Protein AF-A0A6D2HTQ5-F1 (afdb_monomer_lite)

Radius of gyration: 14.75 Å; chains: 1; bounding box: 43×25×38 Å

Sequence (75 aa):
MVVTHNMLNDIYNHWKHAETVRVKCLGVPTLDMENVIFHLEDLVPCILVTFDKEQVVIWRGQDYKPPKDTDSIPN

Foldseek 3Di:
DPVLVVVVVVVVVCCVVDQKDKDFAPPDAPVCVVVVVVVCCVSAVWDFPDDDGGMTMIGNDPPPDPPPPDDDPDD

InterPro domains:
  IPR001890 RNA-binding, CRM domain [PF01985] (3-60)
  IPR001890 RNA-binding, CRM domain [PS51295] (1-71)
  IPR001890 RNA-binding, CRM domain [SM01103] (3-60)
  IPR035920 YhbY-like superfamily [G3DSA:3.30.110.60] (2-72)
  IPR035920 YhbY-like superfamily [SSF75471] (3-68)
  IPR044599 CRS2-associated factor, plant [PTHR46247] (3-42)

Structure (mmCIF, N/CA/C/O backbone):
data_AF-A0A6D2HTQ5-F1
#
_entry.id   AF-A0A6D2HTQ5-F1
#
loop_
_atom_site.group_PDB
_atom_site.id
_atom_site.type_symbol
_atom_site.label_atom_id
_atom_site.label_alt_id
_atom_site.label_comp_id
_atom_site.label_asym_id
_atom_site.label_entity_id
_atom_site.label_seq_id
_atom_site.pdbx_PDB_ins_code
_atom_site.Cartn_x
_atom_site.Cartn_y
_atom_site.Cartn_z
_atom_site.occupancy
_atom_site.B_iso_or_equiv
_atom_site.auth_seq_id
_atom_site.auth_comp_id
_atom_site.auth_asym_id
_atom_site.auth_atom_id
_atom_site.pdbx_PDB_model_num
ATOM 1 N N . MET A 1 1 ? 15.313 -17.777 4.298 1.00 45.59 1 MET A N 1
ATO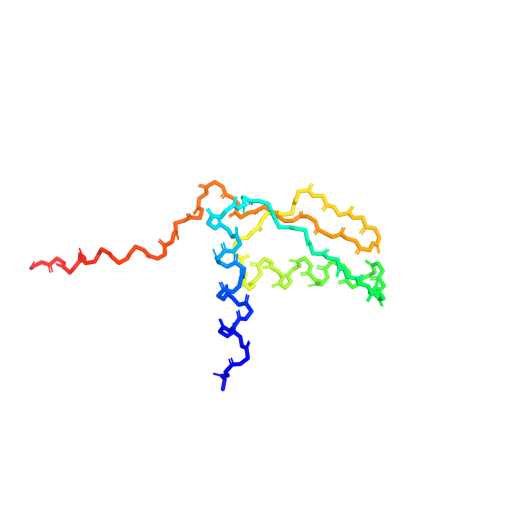M 2 C CA . MET A 1 1 ? 14.568 -16.611 3.776 1.00 45.59 1 MET A CA 1
ATOM 3 C C . MET A 1 1 ? 13.824 -17.045 2.516 1.00 45.59 1 MET A C 1
ATOM 5 O O . MET A 1 1 ? 14.422 -17.058 1.457 1.00 45.59 1 MET A O 1
ATOM 9 N N . VAL A 1 2 ? 12.581 -17.523 2.629 1.00 48.53 2 VAL A N 1
ATOM 10 C CA . VAL A 1 2 ? 11.768 -17.975 1.467 1.00 48.53 2 VAL A CA 1
ATOM 11 C C . VAL A 1 2 ? 10.409 -17.258 1.422 1.00 48.53 2 VAL A C 1
ATOM 13 O O . VAL A 1 2 ? 9.778 -17.175 0.378 1.00 48.53 2 VAL A O 1
ATOM 16 N N . VAL A 1 3 ? 9.978 -16.664 2.539 1.00 53.03 3 VAL A N 1
ATOM 17 C CA . VAL A 1 3 ? 8.617 -16.129 2.694 1.00 53.03 3 VAL A CA 1
ATOM 18 C C . VAL A 1 3 ? 8.434 -14.767 2.006 1.00 53.03 3 VAL A C 1
ATOM 20 O O . VAL A 1 3 ? 7.376 -14.504 1.446 1.00 53.03 3 VAL A O 1
ATOM 23 N N . THR A 1 4 ? 9.473 -13.929 1.955 1.00 55.12 4 THR A N 1
ATOM 24 C CA . THR A 1 4 ? 9.413 -12.591 1.337 1.00 55.12 4 THR A CA 1
ATOM 25 C C . THR A 1 4 ? 9.266 -12.633 -0.185 1.00 55.12 4 THR A C 1
ATOM 27 O O . THR A 1 4 ? 8.658 -11.741 -0.767 1.00 55.12 4 THR A O 1
ATOM 30 N N . HIS A 1 5 ? 9.770 -13.682 -0.841 1.00 59.97 5 HIS A N 1
ATOM 31 C CA . HIS A 1 5 ? 9.799 -13.752 -2.303 1.00 59.97 5 HIS A CA 1
ATOM 32 C C . HIS A 1 5 ? 8.411 -13.983 -2.918 1.00 59.97 5 HIS A C 1
ATOM 34 O O . HIS A 1 5 ? 8.111 -13.407 -3.960 1.00 59.97 5 HIS A O 1
ATOM 40 N N . ASN A 1 6 ? 7.551 -14.778 -2.267 1.00 64.94 6 ASN A N 1
ATOM 41 C CA . ASN A 1 6 ? 6.194 -15.034 -2.763 1.00 64.94 6 ASN A CA 1
ATOM 42 C C . ASN A 1 6 ? 5.313 -13.786 -2.655 1.00 64.94 6 ASN A C 1
ATOM 44 O O . ASN A 1 6 ? 4.701 -13.393 -3.640 1.00 64.94 6 ASN A O 1
ATOM 48 N N . MET A 1 7 ? 5.321 -13.116 -1.497 1.00 68.75 7 MET A N 1
ATOM 49 C CA . MET A 1 7 ? 4.522 -11.906 -1.275 1.00 68.75 7 MET A CA 1
ATOM 50 C C . MET A 1 7 ? 4.916 -10.774 -2.231 1.00 68.75 7 MET A C 1
ATOM 52 O O . MET A 1 7 ? 4.050 -10.140 -2.829 1.00 68.75 7 MET A O 1
ATOM 56 N N . LEU A 1 8 ? 6.222 -10.561 -2.430 1.00 71.12 8 LEU A N 1
ATOM 57 C CA . LEU A 1 8 ? 6.716 -9.582 -3.398 1.00 71.12 8 LEU A CA 1
ATOM 58 C C . LEU A 1 8 ? 6.321 -9.961 -4.829 1.00 71.12 8 LEU A C 1
ATOM 60 O O . LEU A 1 8 ? 5.848 -9.108 -5.576 1.00 71.12 8 LEU A O 1
ATOM 64 N N . ASN A 1 9 ? 6.460 -11.233 -5.213 1.00 75.00 9 ASN A N 1
ATOM 65 C CA . ASN A 1 9 ? 6.105 -11.690 -6.556 1.00 75.00 9 ASN A CA 1
ATOM 66 C C . ASN A 1 9 ? 4.605 -11.529 -6.855 1.00 75.00 9 ASN A C 1
ATOM 68 O O . ASN A 1 9 ? 4.249 -11.140 -7.968 1.00 75.00 9 ASN A O 1
ATOM 72 N N . ASP A 1 10 ? 3.735 -11.768 -5.870 1.00 76.38 10 ASP A N 1
ATOM 73 C CA . ASP A 1 10 ? 2.296 -11.523 -5.992 1.00 76.38 10 ASP A CA 1
ATOM 74 C C . ASP A 1 10 ? 1.983 -10.032 -6.169 1.00 76.38 10 ASP A C 1
ATOM 76 O O . ASP A 1 10 ? 1.231 -9.675 -7.078 1.00 76.38 10 ASP A O 1
ATOM 80 N N . ILE A 1 11 ? 2.607 -9.150 -5.377 1.00 74.19 11 ILE A N 1
ATOM 81 C CA . ILE A 1 11 ? 2.455 -7.689 -5.516 1.00 74.19 11 ILE A CA 1
ATOM 82 C C . ILE A 1 11 ? 2.931 -7.232 -6.902 1.00 74.19 11 ILE A C 1
ATOM 84 O O . ILE A 1 11 ? 2.223 -6.489 -7.584 1.00 74.19 11 ILE A O 1
ATOM 88 N N . TYR A 1 12 ? 4.078 -7.732 -7.369 1.00 74.25 12 TYR A N 1
ATOM 89 C CA . TYR A 1 12 ? 4.607 -7.408 -8.693 1.00 74.25 12 TYR A CA 1
ATOM 90 C C . TYR A 1 12 ? 3.717 -7.906 -9.833 1.00 74.25 12 TYR A C 1
ATOM 92 O O . TYR A 1 12 ? 3.511 -7.186 -10.812 1.00 74.25 12 TYR A O 1
ATOM 100 N N . ASN A 1 13 ? 3.157 -9.112 -9.727 1.00 78.00 13 ASN A N 1
ATOM 101 C CA . ASN A 1 13 ? 2.206 -9.607 -10.723 1.00 78.00 13 ASN A CA 1
ATOM 102 C C . ASN A 1 13 ? 0.900 -8.807 -10.714 1.00 78.00 13 ASN A C 1
ATOM 104 O O . ASN A 1 13 ? 0.333 -8.564 -11.784 1.00 78.00 13 ASN A O 1
ATOM 108 N N . HIS A 1 14 ? 0.449 -8.357 -9.541 1.00 78.19 14 HIS A N 1
ATOM 109 C CA . HIS A 1 14 ? -0.694 -7.457 -9.435 1.00 78.19 14 HIS A CA 1
ATOM 110 C C . HIS A 1 14 ? -0.397 -6.120 -10.118 1.00 78.19 14 HIS A C 1
ATOM 112 O O . HIS A 1 14 ? -1.200 -5.667 -10.927 1.00 78.19 14 HIS A O 1
ATOM 118 N N . TRP A 1 15 ? 0.794 -5.550 -9.904 1.00 74.81 15 TRP A N 1
ATOM 119 C CA . TRP A 1 15 ? 1.233 -4.304 -10.541 1.00 74.81 15 TRP A CA 1
ATOM 120 C C . TRP A 1 15 ? 1.322 -4.352 -12.067 1.00 74.81 15 TRP A C 1
ATOM 122 O O . TRP A 1 15 ? 1.218 -3.304 -12.703 1.00 74.81 15 TRP A O 1
ATOM 132 N N . LYS A 1 16 ? 1.466 -5.537 -12.678 1.00 69.88 16 LYS A N 1
ATOM 133 C CA . LYS A 1 16 ? 1.384 -5.692 -14.144 1.00 69.88 16 LYS A CA 1
ATOM 134 C C . LYS A 1 16 ? -0.026 -5.469 -14.696 1.00 69.88 16 LYS A C 1
ATOM 136 O O . LYS A 1 16 ? -0.158 -5.095 -15.856 1.00 69.88 16 LYS A O 1
ATOM 141 N N . HIS A 1 17 ? -1.056 -5.728 -13.892 1.00 74.31 17 HIS A N 1
ATOM 142 C CA . HIS A 1 17 ? -2.457 -5.689 -14.322 1.00 74.31 17 HIS A CA 1
ATOM 143 C C . HIS A 1 17 ? -3.232 -4.521 -13.700 1.00 74.31 17 HIS A C 1
ATOM 145 O O . HIS A 1 17 ? -4.208 -4.057 -14.283 1.00 74.31 17 HIS A O 1
ATOM 151 N N . ALA A 1 18 ? -2.803 -4.042 -12.532 1.00 74.31 18 ALA A N 1
ATOM 152 C CA . ALA A 1 18 ? -3.440 -2.978 -11.775 1.00 74.31 18 ALA A CA 1
ATOM 153 C C . ALA A 1 18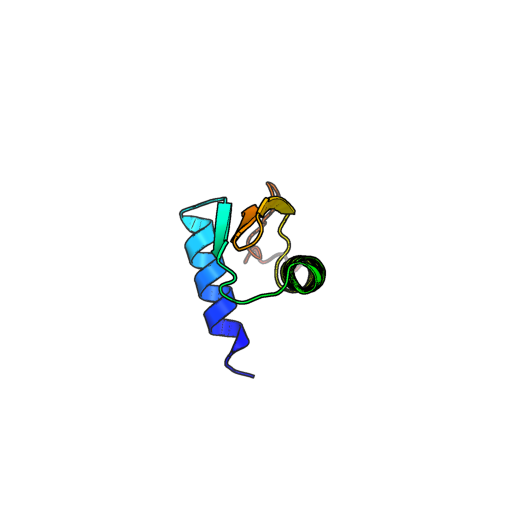 ? -2.382 -2.064 -11.150 1.00 74.31 18 ALA A C 1
ATOM 155 O O . ALA A 1 18 ? -1.536 -2.494 -10.372 1.00 74.31 18 ALA A O 1
ATOM 156 N N . GLU A 1 19 ? -2.448 -0.771 -11.451 1.00 77.06 19 GLU A N 1
ATOM 157 C CA . GLU A 1 19 ? -1.484 0.208 -10.935 1.00 77.06 19 GLU A CA 1
ATOM 158 C C . GLU A 1 19 ? -1.680 0.499 -9.438 1.00 77.06 19 GLU A C 1
ATOM 160 O O . GLU A 1 19 ? -0.763 0.963 -8.758 1.00 77.06 19 GLU A O 1
ATOM 165 N N . THR A 1 20 ? -2.877 0.217 -8.921 1.00 81.88 20 THR A N 1
ATOM 166 C CA . THR A 1 20 ? -3.287 0.439 -7.532 1.00 81.88 20 THR A CA 1
ATOM 167 C C . THR A 1 20 ? -3.583 -0.892 -6.851 1.00 81.88 20 THR A C 1
ATOM 169 O O . THR A 1 20 ? -4.318 -1.720 -7.387 1.00 81.88 20 THR A O 1
ATOM 172 N N . VAL A 1 21 ? -3.060 -1.077 -5.641 1.00 81.94 21 VAL A N 1
ATOM 173 C CA . VAL A 1 21 ? -3.308 -2.259 -4.810 1.00 81.94 21 VAL A CA 1
ATOM 174 C C . VAL A 1 21 ? -4.091 -1.829 -3.578 1.00 81.94 21 VAL A C 1
ATOM 176 O O . VAL A 1 21 ? -3.721 -0.883 -2.882 1.00 81.94 21 VAL A O 1
ATOM 179 N N . ARG A 1 22 ? -5.197 -2.527 -3.310 1.00 84.19 22 ARG A N 1
ATOM 180 C CA . ARG A 1 22 ? -5.960 -2.365 -2.071 1.00 84.19 22 ARG A CA 1
ATOM 181 C C . ARG A 1 22 ? -5.572 -3.465 -1.097 1.00 84.19 22 ARG A C 1
ATOM 183 O O . ARG A 1 22 ? -5.836 -4.637 -1.348 1.00 84.19 22 ARG A O 1
ATOM 190 N N . VAL A 1 23 ? -4.991 -3.072 0.023 1.00 79.81 23 VAL A N 1
ATOM 191 C CA . VAL A 1 23 ? -4.643 -3.947 1.136 1.00 79.81 23 VAL A CA 1
ATOM 192 C C . VAL A 1 23 ? -5.734 -3.810 2.191 1.00 79.81 23 VAL A C 1
ATOM 194 O O . VAL A 1 23 ? -5.941 -2.733 2.741 1.00 79.81 23 VAL A O 1
ATOM 197 N N . LYS A 1 24 ? -6.467 -4.891 2.462 1.00 80.06 24 LYS A N 1
ATOM 198 C CA . LYS A 1 24 ? -7.406 -4.947 3.590 1.00 80.06 24 LYS A CA 1
ATOM 199 C C . LYS A 1 24 ? -6.684 -5.488 4.816 1.00 80.06 24 LYS A C 1
ATOM 201 O O . LYS A 1 24 ? -6.258 -6.640 4.820 1.00 80.06 24 LYS A O 1
ATOM 206 N N . CYS A 1 25 ? -6.592 -4.663 5.849 1.00 73.81 25 CYS A N 1
ATOM 207 C CA . CYS A 1 25 ? -5.987 -5.001 7.128 1.00 73.81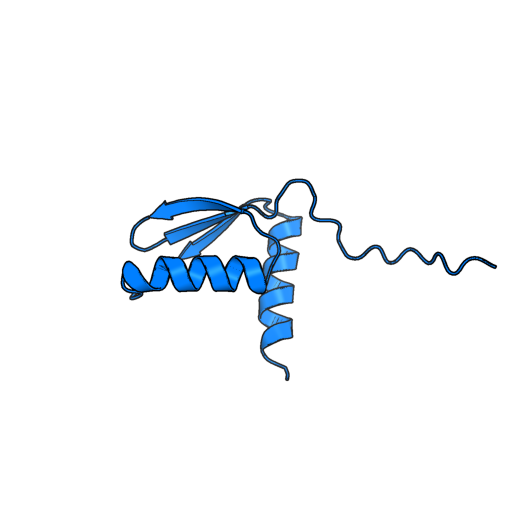 25 CYS A CA 1
ATOM 208 C C . CYS A 1 25 ? -7.110 -5.323 8.119 1.00 73.81 25 CYS A C 1
ATOM 210 O O . CYS A 1 25 ? -7.564 -4.460 8.865 1.00 73.81 25 CYS A O 1
ATOM 212 N N . LEU A 1 26 ? -7.602 -6.563 8.091 1.00 75.94 26 LEU A N 1
ATOM 213 C CA . LEU A 1 26 ? -8.664 -7.005 8.997 1.00 75.94 26 LEU A CA 1
ATOM 214 C C . LEU A 1 26 ? -8.098 -7.193 10.413 1.00 75.94 26 LEU A C 1
ATOM 216 O O . LEU A 1 26 ? -7.197 -8.005 10.612 1.00 75.94 26 LEU A O 1
ATOM 220 N N . GLY A 1 27 ? -8.639 -6.459 11.391 1.00 71.38 27 GLY A N 1
ATOM 221 C CA . GLY A 1 27 ? -8.265 -6.587 12.807 1.00 71.38 27 GLY A CA 1
ATOM 222 C C . GLY A 1 27 ? -7.034 -5.785 13.243 1.00 71.38 27 GLY A C 1
ATOM 223 O O . GLY A 1 27 ? -6.535 -6.006 14.345 1.00 71.38 27 GLY A O 1
ATOM 224 N N . VAL A 1 28 ? -6.548 -4.862 12.409 1.00 71.19 28 VAL A N 1
ATOM 225 C CA . VAL A 1 28 ? -5.421 -3.980 12.742 1.00 71.19 28 VAL A CA 1
ATOM 226 C C . VAL A 1 28 ? -5.955 -2.700 13.406 1.00 71.19 28 VAL A C 1
ATOM 228 O O . VAL A 1 28 ? -6.798 -2.026 12.811 1.00 71.19 28 VAL A O 1
ATOM 231 N N . PRO A 1 29 ? -5.510 -2.347 14.627 1.00 69.06 29 PRO A N 1
ATOM 232 C CA . PRO A 1 29 ? -5.843 -1.068 15.251 1.00 69.06 29 PRO A CA 1
ATOM 233 C C . PRO A 1 29 ? -5.431 0.109 14.359 1.00 69.06 29 PRO A C 1
ATOM 235 O O . PRO A 1 29 ? -4.407 0.053 13.687 1.00 69.06 29 PRO A O 1
ATOM 238 N N . THR A 1 30 ? -6.161 1.227 14.398 1.00 70.31 30 THR A N 1
ATOM 239 C CA . THR A 1 30 ? -5.807 2.429 13.612 1.00 70.31 30 THR A CA 1
ATOM 240 C C . THR A 1 30 ? -4.393 2.951 13.884 1.00 70.31 30 THR A C 1
ATOM 242 O O . THR A 1 30 ? -3.797 3.539 12.991 1.00 70.31 30 THR A O 1
ATOM 245 N N . LEU A 1 31 ? -3.842 2.712 15.080 1.00 70.62 31 LEU A N 1
ATOM 246 C CA . LEU A 1 31 ? -2.466 3.081 15.442 1.00 70.62 31 LEU A CA 1
ATOM 247 C C . LEU A 1 31 ? -1.415 2.286 14.648 1.00 70.62 31 LEU A C 1
ATOM 249 O O . LEU A 1 31 ? -0.357 2.805 14.310 1.00 70.62 31 LEU A O 1
ATOM 253 N N . ASP A 1 32 ? -1.719 1.036 14.310 1.00 80.19 32 ASP A N 1
ATOM 254 C CA . ASP A 1 32 ? -0.817 0.171 13.555 1.00 80.19 32 ASP A CA 1
ATOM 255 C C . ASP A 1 32 ? -0.879 0.437 12.049 1.00 80.19 32 ASP A C 1
ATOM 257 O O . ASP A 1 32 ? -0.009 -0.022 11.313 1.00 80.19 32 ASP A O 1
ATOM 261 N N . MET A 1 33 ? -1.855 1.215 11.567 1.00 76.94 33 MET A N 1
ATOM 262 C CA . MET A 1 33 ? -1.887 1.608 10.157 1.00 76.94 33 MET A CA 1
ATOM 263 C C . MET A 1 33 ? -0.683 2.437 9.757 1.00 76.94 33 MET A C 1
ATOM 265 O O . MET A 1 33 ? -0.151 2.211 8.678 1.00 76.94 33 MET A O 1
ATOM 269 N N . GLU A 1 34 ? -0.231 3.355 10.610 1.00 80.81 34 GLU A N 1
ATOM 270 C CA . GLU A 1 34 ? 0.962 4.158 10.323 1.00 80.81 34 GLU A CA 1
ATOM 271 C C . GLU A 1 34 ? 2.199 3.262 10.194 1.00 80.81 34 GLU A C 1
ATOM 273 O O . GLU A 1 34 ? 2.964 3.397 9.241 1.00 80.81 34 GLU A O 1
ATOM 278 N N . A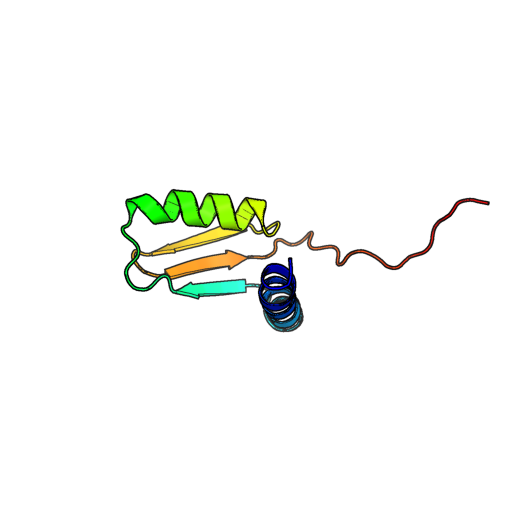SN A 1 35 ? 2.335 2.270 11.081 1.00 82.88 35 ASN A N 1
ATOM 279 C CA . ASN A 1 35 ? 3.403 1.273 10.998 1.00 82.88 35 ASN A CA 1
ATOM 280 C C . ASN A 1 35 ? 3.290 0.411 9.736 1.00 82.88 35 ASN A C 1
ATOM 282 O O . ASN A 1 35 ? 4.307 0.119 9.111 1.00 82.88 35 ASN A O 1
ATOM 286 N N . VAL A 1 36 ? 2.075 0.010 9.347 1.00 80.69 36 VAL A N 1
ATOM 287 C CA . VAL A 1 36 ? 1.824 -0.761 8.119 1.00 80.69 36 VAL A CA 1
ATOM 288 C C . VAL A 1 36 ? 2.175 0.057 6.882 1.00 80.69 36 VAL A C 1
ATOM 290 O O . VAL A 1 36 ? 2.814 -0.477 5.985 1.00 80.69 36 VAL A O 1
ATOM 293 N N . ILE A 1 37 ? 1.794 1.333 6.830 1.00 78.56 37 ILE A N 1
ATOM 294 C CA . ILE A 1 37 ? 2.131 2.234 5.722 1.00 78.56 37 ILE A CA 1
ATOM 295 C C . ILE A 1 37 ? 3.650 2.381 5.628 1.00 78.56 37 ILE A C 1
ATOM 297 O O . ILE A 1 37 ? 4.206 2.159 4.558 1.00 78.56 37 ILE A O 1
ATOM 301 N N . PHE A 1 38 ? 4.320 2.640 6.753 1.00 83.56 38 PHE A N 1
ATOM 302 C CA . PHE A 1 38 ? 5.776 2.747 6.805 1.00 83.56 38 PHE A CA 1
ATOM 303 C C . PHE A 1 38 ? 6.470 1.455 6.345 1.00 83.56 38 PHE A C 1
ATOM 305 O O . PHE A 1 38 ? 7.391 1.497 5.536 1.00 83.56 38 PHE A O 1
ATOM 312 N N . HIS A 1 39 ? 6.000 0.289 6.804 1.00 81.69 39 HIS A N 1
ATOM 313 C CA . HIS A 1 39 ? 6.526 -1.001 6.350 1.00 81.69 39 HIS A CA 1
ATOM 314 C C . HIS A 1 39 ? 6.250 -1.256 4.869 1.00 81.69 39 HIS A C 1
ATOM 316 O O . HIS A 1 39 ? 7.080 -1.849 4.190 1.00 81.69 39 HIS A O 1
ATOM 322 N N . LEU A 1 40 ? 5.084 -0.851 4.362 1.00 79.44 40 LEU A N 1
ATOM 323 C CA . LEU A 1 40 ? 4.757 -0.984 2.947 1.00 79.44 40 LEU A CA 1
ATOM 324 C C . LEU A 1 40 ? 5.692 -0.125 2.099 1.00 79.44 40 LEU A C 1
ATOM 326 O O . LEU A 1 40 ? 6.210 -0.648 1.122 1.00 79.44 40 LEU A O 1
ATOM 330 N N . GLU A 1 41 ? 5.950 1.126 2.483 1.00 78.50 41 GLU A N 1
ATOM 331 C CA . GLU A 1 41 ? 6.907 2.002 1.792 1.00 78.50 41 GLU A CA 1
ATOM 332 C C . GLU A 1 41 ? 8.346 1.457 1.833 1.00 78.50 41 GLU A C 1
ATOM 334 O O . GLU A 1 41 ? 9.072 1.582 0.846 1.00 78.50 41 GLU A O 1
ATOM 339 N N . ASP A 1 42 ? 8.745 0.819 2.940 1.00 81.06 42 ASP A N 1
ATOM 340 C CA . ASP A 1 42 ? 10.068 0.194 3.095 1.00 81.06 42 ASP A CA 1
ATOM 341 C C . ASP A 1 42 ? 10.214 -1.088 2.254 1.00 81.06 42 ASP A C 1
ATOM 343 O O . ASP A 1 42 ? 11.228 -1.306 1.589 1.00 81.06 42 ASP A O 1
ATOM 347 N N . LEU A 1 43 ? 9.173 -1.927 2.227 1.00 75.50 43 LEU A N 1
ATOM 348 C CA . LEU A 1 43 ? 9.165 -3.186 1.476 1.00 75.50 43 LEU A CA 1
ATOM 349 C C . LEU A 1 43 ? 8.992 -2.976 -0.030 1.00 75.50 43 LEU A C 1
ATOM 351 O O . LEU A 1 43 ? 9.525 -3.749 -0.831 1.00 75.50 43 LEU A O 1
ATOM 355 N N . VAL A 1 44 ? 8.204 -1.977 -0.425 1.00 73.56 44 VAL A N 1
ATOM 356 C CA . VAL A 1 44 ? 7.891 -1.679 -1.819 1.00 73.56 44 VAL A CA 1
ATOM 357 C C . VAL A 1 44 ? 7.786 -0.167 -2.017 1.00 73.56 44 VAL A C 1
ATOM 359 O O . VAL A 1 44 ? 7.014 0.478 -1.315 1.00 73.56 44 VAL A O 1
ATOM 362 N N . PRO A 1 45 ? 8.465 0.410 -3.028 1.00 72.75 45 PRO A N 1
ATOM 363 C CA . PRO A 1 45 ? 8.351 1.831 -3.333 1.00 72.75 45 PRO A CA 1
ATOM 364 C C . PRO A 1 45 ? 6.938 2.117 -3.854 1.00 72.75 45 PRO A C 1
ATOM 366 O O . PRO A 1 45 ? 6.649 1.987 -5.044 1.00 72.75 45 PRO A O 1
ATOM 369 N N . CYS A 1 46 ? 6.033 2.434 -2.940 1.00 78.25 46 CYS A N 1
ATOM 370 C CA . CYS A 1 46 ? 4.633 2.698 -3.200 1.00 78.25 46 CYS A CA 1
ATOM 371 C C . CYS A 1 46 ? 4.211 3.969 -2.465 1.00 78.25 46 CYS A C 1
ATOM 373 O O . CYS A 1 46 ? 4.841 4.398 -1.511 1.00 78.25 46 CYS A O 1
ATOM 375 N N . ILE A 1 47 ? 3.159 4.602 -2.963 1.00 83.25 47 ILE A N 1
ATOM 376 C CA . ILE A 1 47 ? 2.635 5.877 -2.500 1.00 83.25 47 ILE A CA 1
ATOM 377 C C . ILE A 1 47 ? 1.251 5.611 -1.926 1.00 83.25 47 ILE A C 1
ATOM 379 O O . ILE A 1 47 ? 0.382 5.052 -2.604 1.00 83.25 47 ILE A O 1
ATOM 383 N N . LEU A 1 48 ? 1.027 6.033 -0.686 1.00 84.19 48 LEU A N 1
ATOM 384 C CA . LEU A 1 48 ? -0.290 5.979 -0.071 1.00 84.19 48 LEU A CA 1
ATOM 385 C C . LEU A 1 48 ? -1.248 6.933 -0.797 1.00 84.19 48 LEU A C 1
ATOM 387 O O . LEU A 1 48 ? -1.042 8.144 -0.799 1.00 84.19 48 LEU A O 1
ATOM 391 N N . VAL A 1 49 ? -2.313 6.396 -1.398 1.00 85.94 49 VAL A N 1
ATOM 392 C CA . VAL A 1 49 ? -3.345 7.219 -2.055 1.00 85.94 49 VAL A CA 1
ATOM 393 C C . VAL A 1 49 ? -4.478 7.520 -1.091 1.00 85.94 49 VAL A C 1
ATOM 395 O O . VAL A 1 49 ? -4.908 8.661 -0.954 1.00 85.94 49 VAL A O 1
ATOM 398 N N . THR A 1 50 ? -4.998 6.485 -0.436 1.00 85.12 50 THR A N 1
ATOM 399 C CA . THR A 1 50 ? -6.072 6.633 0.545 1.00 85.12 50 THR A CA 1
ATOM 400 C C . THR A 1 50 ? -5.984 5.523 1.574 1.00 85.12 50 THR A C 1
ATOM 402 O O . THR A 1 50 ? -5.614 4.395 1.255 1.00 85.12 50 THR A O 1
ATOM 405 N N . PHE A 1 51 ? -6.315 5.844 2.816 1.00 81.75 51 PHE A N 1
ATOM 406 C CA . PHE A 1 51 ? -6.433 4.881 3.893 1.00 81.75 51 PHE A CA 1
ATOM 407 C C . PHE A 1 51 ? -7.772 5.090 4.593 1.00 81.75 51 PHE A C 1
ATOM 409 O O . PHE A 1 51 ? -8.246 6.213 4.750 1.00 81.75 51 PHE A O 1
ATOM 416 N N . ASP A 1 52 ? -8.383 3.986 4.980 1.00 81.88 52 ASP A N 1
ATOM 417 C CA . ASP A 1 52 ? -9.609 3.899 5.754 1.0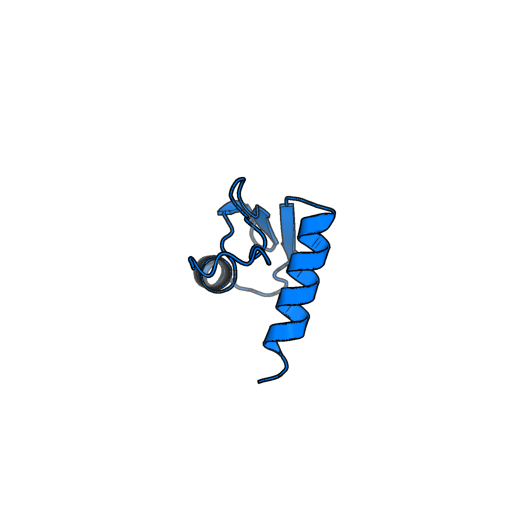0 81.88 52 ASP A CA 1
ATOM 418 C C . ASP A 1 52 ? -9.378 2.884 6.882 1.00 81.88 52 ASP A C 1
ATOM 420 O O . ASP A 1 52 ? -8.435 2.095 6.812 1.00 81.88 52 ASP A O 1
ATOM 424 N N . LYS A 1 53 ? -10.222 2.882 7.919 1.00 73.88 53 LYS A N 1
ATOM 425 C CA . LYS A 1 53 ? -9.999 2.176 9.198 1.00 73.88 53 LYS A CA 1
ATOM 426 C C . LYS A 1 53 ? -9.749 0.669 9.100 1.00 73.88 53 LYS A C 1
ATOM 428 O O . LYS A 1 53 ? -9.320 0.085 10.087 1.00 73.88 53 LYS A O 1
ATOM 433 N N . GLU A 1 54 ? -9.983 0.042 7.951 1.00 81.25 54 GLU A N 1
ATOM 434 C CA . GLU A 1 54 ? -9.676 -1.377 7.715 1.00 81.25 54 GLU A CA 1
ATOM 435 C C . GLU A 1 54 ? -9.036 -1.645 6.341 1.00 81.25 54 GLU A C 1
ATOM 437 O O . GLU A 1 54 ? -8.772 -2.795 5.979 1.00 81.25 54 GLU A O 1
ATOM 442 N N . GLN A 1 55 ? -8.795 -0.609 5.532 1.00 84.62 55 GLN A N 1
ATOM 443 C CA . GLN A 1 55 ? -8.260 -0.773 4.181 1.00 84.62 55 GLN A CA 1
ATOM 444 C C . GLN A 1 55 ? -7.326 0.367 3.792 1.00 84.62 55 GLN A C 1
ATOM 446 O O . GLN A 1 55 ? -7.644 1.541 3.931 1.00 84.62 55 GLN A O 1
ATOM 451 N N . VAL A 1 56 ? -6.188 0.006 3.224 1.00 86.75 56 VAL A N 1
ATOM 452 C CA . VAL A 1 56 ? -5.183 0.921 2.702 1.00 86.75 56 VAL A CA 1
ATOM 453 C C . VAL A 1 56 ? -5.083 0.717 1.200 1.00 86.75 56 VAL A C 1
ATOM 455 O O . VAL A 1 56 ? -5.012 -0.404 0.700 1.00 86.75 56 VAL A O 1
ATOM 458 N N . VAL A 1 57 ? -5.100 1.812 0.458 1.00 86.56 57 VAL A 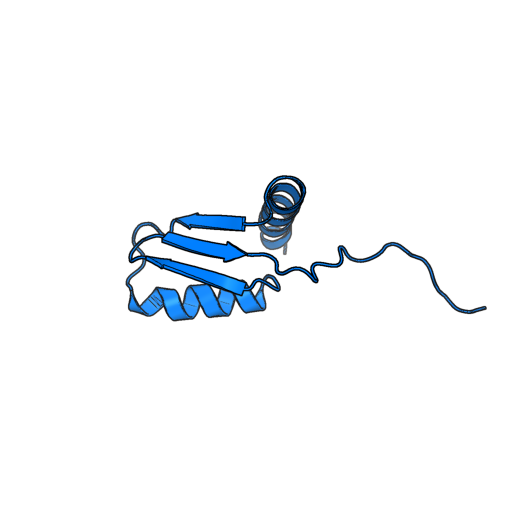N 1
ATOM 459 C CA . VAL A 1 57 ? -4.921 1.827 -0.987 1.00 86.56 57 VAL A CA 1
ATOM 460 C C . VAL A 1 57 ? -3.582 2.474 -1.283 1.00 86.56 57 VAL A C 1
ATOM 462 O O . VAL A 1 57 ? -3.386 3.671 -1.058 1.00 86.56 57 VAL A O 1
ATOM 465 N N . ILE A 1 58 ? -2.678 1.662 -1.813 1.00 84.69 58 ILE A N 1
ATOM 466 C CA . ILE A 1 58 ? -1.349 2.082 -2.238 1.00 84.69 58 ILE A CA 1
ATOM 467 C C . ILE A 1 58 ? -1.257 2.053 -3.756 1.00 84.69 58 ILE A C 1
ATOM 469 O O . ILE A 1 58 ? -1.819 1.191 -4.436 1.00 84.69 58 ILE A O 1
ATOM 473 N N . TRP A 1 59 ? -0.527 3.012 -4.295 1.00 84.31 59 TRP A N 1
ATOM 474 C CA . TRP A 1 59 ? -0.220 3.118 -5.707 1.00 84.31 59 TRP A CA 1
ATOM 475 C C . TRP A 1 59 ? 1.270 2.912 -5.905 1.00 84.31 59 TRP A C 1
ATOM 477 O O . TRP A 1 59 ? 2.073 3.477 -5.180 1.00 84.31 59 TRP A O 1
ATOM 487 N N . ARG A 1 60 ? 1.671 2.125 -6.900 1.00 74.75 60 ARG A N 1
ATOM 488 C CA . ARG A 1 60 ? 3.093 1.822 -7.151 1.00 74.75 60 ARG A CA 1
ATOM 489 C C . ARG A 1 60 ? 3.945 3.042 -7.554 1.00 74.75 60 ARG A C 1
ATOM 491 O O . ARG A 1 60 ? 5.153 2.921 -7.695 1.00 74.75 60 ARG A O 1
ATOM 498 N N . GLY A 1 61 ? 3.317 4.195 -7.800 1.00 69.56 61 GLY A N 1
ATOM 499 C CA . GLY A 1 61 ? 3.970 5.368 -8.376 1.00 69.56 61 GLY A CA 1
ATOM 500 C C . GLY A 1 61 ? 4.173 5.253 -9.890 1.00 69.56 61 GLY A C 1
ATOM 501 O O . GLY A 1 61 ? 4.224 4.165 -10.463 1.00 69.56 61 GLY A O 1
ATOM 502 N N . GLN A 1 62 ? 4.307 6.393 -10.566 1.00 57.28 62 GLN A N 1
ATOM 503 C CA . GLN A 1 62 ? 4.559 6.437 -12.013 1.00 57.28 62 GLN A CA 1
ATOM 504 C C . GLN A 1 62 ? 5.981 5.957 -12.377 1.00 57.28 62 GLN A C 1
ATOM 506 O O . GLN A 1 62 ? 6.224 5.569 -13.518 1.00 57.28 62 GLN A O 1
ATOM 511 N N . ASP A 1 63 ? 6.898 5.936 -11.400 1.00 57.03 63 ASP A N 1
ATOM 512 C CA . ASP A 1 63 ? 8.321 5.603 -11.565 1.00 57.03 63 ASP A CA 1
ATOM 513 C C . ASP A 1 63 ? 8.678 4.172 -11.127 1.00 57.03 63 ASP A C 1
ATOM 515 O O . ASP A 1 63 ? 9.847 3.876 -10.880 1.00 57.03 63 ASP A O 1
ATOM 519 N N . TYR A 1 64 ? 7.711 3.245 -11.049 1.00 55.88 64 TYR A N 1
ATOM 520 C CA . TYR A 1 64 ? 8.066 1.829 -10.927 1.00 55.88 64 TYR A CA 1
ATOM 521 C C . TYR A 1 64 ? 8.744 1.377 -12.225 1.00 55.88 64 TYR A C 1
ATOM 523 O O . TYR A 1 64 ? 8.108 0.951 -13.196 1.00 55.88 64 TYR A O 1
ATOM 531 N N . LYS A 1 65 ? 10.069 1.503 -12.228 1.00 54.09 65 LYS A N 1
ATOM 532 C CA . LYS A 1 65 ? 10.967 0.823 -13.141 1.00 54.09 65 LYS A CA 1
ATOM 533 C C . LYS A 1 65 ? 11.044 -0.614 -12.625 1.00 54.09 65 LYS A C 1
ATOM 535 O O . LYS A 1 65 ? 11.640 -0.813 -11.565 1.00 54.09 65 LYS A O 1
ATOM 540 N N . PRO A 1 66 ? 10.469 -1.620 -13.318 1.00 54.38 66 PRO A N 1
ATOM 541 C CA . PRO A 1 66 ? 10.915 -2.986 -13.074 1.00 54.38 66 PRO A CA 1
ATOM 542 C C . PRO A 1 66 ? 12.447 -2.970 -13.159 1.00 54.38 66 PRO A C 1
ATOM 544 O O . PRO A 1 66 ? 12.965 -2.199 -13.981 1.00 54.38 66 PRO A O 1
ATOM 547 N N . PRO A 1 67 ? 13.175 -3.721 -12.309 1.00 50.03 67 PRO A N 1
ATOM 548 C CA . PRO A 1 67 ? 14.617 -3.840 -12.459 1.00 50.03 67 PRO A CA 1
ATOM 549 C C . PRO A 1 67 ? 14.867 -4.163 -13.926 1.00 50.03 67 PRO A C 1
ATOM 551 O O . PRO A 1 67 ? 14.370 -5.153 -14.460 1.00 50.03 67 PRO A O 1
ATOM 554 N N . LYS A 1 68 ? 15.479 -3.205 -14.619 1.00 49.19 68 LYS A N 1
ATOM 555 C CA . LYS A 1 68 ? 15.742 -3.343 -16.034 1.00 49.19 68 LYS A CA 1
ATOM 556 C C . LYS A 1 68 ? 16.851 -4.375 -16.090 1.00 49.19 68 LYS A C 1
ATOM 558 O O . LYS A 1 68 ? 17.992 -4.049 -15.772 1.00 49.19 68 LYS A O 1
ATOM 563 N N . ASP A 1 69 ? 16.513 -5.599 -16.476 1.00 54.66 69 ASP A N 1
ATOM 564 C CA . ASP A 1 69 ? 17.438 -6.508 -17.147 1.00 54.66 69 ASP A CA 1
ATOM 565 C C . ASP A 1 69 ? 17.880 -5.832 -18.456 1.00 54.66 69 ASP A C 1
ATOM 567 O O . ASP A 1 69 ? 17.455 -6.167 -19.556 1.00 54.66 69 ASP A O 1
ATOM 571 N N . THR A 1 70 ? 18.675 -4.778 -18.332 1.00 51.78 70 THR A N 1
ATOM 572 C CA . THR A 1 70 ? 19.452 -4.191 -19.412 1.00 51.78 70 THR A CA 1
ATOM 573 C C . THR A 1 70 ? 20.829 -3.969 -18.833 1.00 51.78 70 THR A C 1
ATOM 575 O O . THR A 1 70 ? 21.166 -2.883 -18.363 1.00 51.78 70 THR A O 1
ATOM 578 N N . ASP A 1 71 ? 21.573 -5.070 -18.773 1.00 56.88 71 ASP A N 1
ATOM 579 C CA . ASP A 1 71 ? 22.835 -5.184 -19.495 1.00 56.88 71 ASP A CA 1
ATOM 580 C C . ASP A 1 71 ? 23.357 -3.824 -19.987 1.00 56.88 71 ASP A C 1
ATOM 582 O O . ASP A 1 71 ? 22.980 -3.291 -21.031 1.00 56.88 71 ASP A O 1
ATOM 586 N N . SER A 1 72 ? 24.146 -3.184 -19.142 1.00 53.78 72 SER A N 1
ATOM 587 C CA . SER A 1 72 ? 25.031 -2.093 -19.525 1.00 53.78 72 SER A CA 1
ATOM 588 C C . SER A 1 72 ? 26.225 -2.191 -18.596 1.00 53.78 72 SER A C 1
ATOM 590 O O . SER A 1 72 ? 26.429 -1.374 -17.703 1.00 53.78 72 SER A O 1
ATOM 592 N N . ILE A 1 73 ? 26.972 -3.277 -18.789 1.00 55.91 73 ILE A N 1
ATOM 593 C CA . ILE A 1 73 ? 28.393 -3.326 -18.479 1.00 55.91 73 ILE A CA 1
ATOM 594 C C . ILE A 1 73 ? 29.044 -2.453 -19.565 1.00 55.91 73 ILE A C 1
ATOM 596 O O . ILE A 1 73 ? 29.022 -2.856 -20.730 1.00 55.91 73 ILE A O 1
ATOM 600 N N . PRO A 1 74 ? 29.535 -1.235 -19.270 1.00 61.94 74 PRO A N 1
ATOM 601 C CA . PRO A 1 74 ? 30.337 -0.518 -20.246 1.00 61.94 74 PRO A CA 1
ATOM 602 C C . PRO A 1 74 ? 31.649 -1.283 -20.462 1.00 61.94 74 PRO A C 1
ATOM 604 O O . PRO A 1 74 ? 32.291 -1.720 -19.507 1.00 61.94 74 PRO A O 1
ATOM 607 N N . ASN A 1 75 ? 31.951 -1.470 -21.745 1.00 58.00 75 ASN A N 1
ATOM 608 C CA . ASN A 1 75 ? 33.134 -2.097 -22.335 1.00 58.00 75 ASN A CA 1
ATOM 609 C C . ASN A 1 75 ? 34.446 -1.431 -21.889 1.00 58.00 75 ASN A C 1
ATOM 611 O O . ASN A 1 75 ? 34.442 -0.183 -21.765 1.00 58.00 75 ASN A O 1
#

Secondary structure (DSSP, 8-state):
--HHHHHHHHHHHHHHH-SEEEEE-TT--HHHHHHHHHHHHHHS--EEEEEETTEEEEE--TT------------

Organism: NCBI:txid1685480

pLDDT: mean 71.83, std 11.33, range [45.59, 86.75]